Protein AF-A0A915A1E0-F1 (afdb_monomer_lite)

pLDDT: mean 91.95, std 6.71, range [43.47, 98.31]

Structure (mmCIF, N/CA/C/O backbone):
data_AF-A0A915A1E0-F1
#
_entry.id   AF-A0A915A1E0-F1
#
loop_
_atom_site.group_PDB
_atom_site.id
_atom_site.type_symbol
_atom_site.label_atom_id
_atom_site.label_alt_id
_atom_site.label_comp_id
_atom_site.label_asym_id
_atom_site.label_entity_id
_atom_site.label_seq_id
_atom_site.pdbx_PDB_ins_code
_atom_site.Cartn_x
_atom_site.Cartn_y
_atom_site.Cartn_z
_atom_site.occupancy
_atom_site.B_iso_or_equiv
_atom_site.auth_seq_id
_atom_site.auth_comp_id
_atom_site.auth_asym_id
_atom_site.auth_atom_id
_atom_site.pdbx_PDB_model_num
ATOM 1 N N . MET A 1 1 ? 13.829 -7.224 12.156 1.00 84.50 1 MET A N 1
ATOM 2 C CA . MET A 1 1 ? 12.428 -7.637 11.907 1.00 84.50 1 MET A CA 1
ATOM 3 C C . MET A 1 1 ? 11.925 -7.208 10.526 1.00 84.50 1 MET A C 1
ATOM 5 O O . MET A 1 1 ? 11.683 -8.087 9.716 1.00 84.50 1 MET A O 1
ATOM 9 N N . ARG A 1 2 ? 11.831 -5.904 10.204 1.00 88.25 2 ARG A N 1
ATOM 10 C CA . ARG A 1 2 ? 11.313 -5.406 8.902 1.00 88.25 2 ARG A CA 1
ATOM 11 C C . ARG A 1 2 ? 11.946 -6.065 7.667 1.00 88.25 2 ARG A C 1
ATOM 13 O O . ARG A 1 2 ? 11.226 -6.505 6.781 1.00 88.25 2 ARG A O 1
ATOM 20 N N . GLU A 1 3 ? 13.273 -6.183 7.640 1.00 91.94 3 GLU A N 1
ATOM 21 C CA . GLU A 1 3 ? 13.997 -6.811 6.525 1.00 91.94 3 GLU A CA 1
ATOM 22 C C . GLU A 1 3 ? 13.650 -8.296 6.347 1.00 91.94 3 GLU A C 1
ATOM 24 O O . GLU A 1 3 ? 13.516 -8.765 5.225 1.00 91.94 3 GLU A O 1
ATOM 29 N N . ILE A 1 4 ? 13.445 -9.034 7.441 1.00 93.50 4 ILE A N 1
ATOM 30 C CA . ILE A 1 4 ? 13.067 -10.456 7.393 1.00 93.50 4 ILE A CA 1
ATOM 31 C C . ILE A 1 4 ? 11.721 -10.605 6.675 1.00 93.50 4 ILE A C 1
ATOM 33 O O . ILE A 1 4 ? 11.580 -11.448 5.791 1.00 93.50 4 ILE A O 1
ATOM 37 N N . ILE A 1 5 ? 10.758 -9.742 7.018 1.00 92.00 5 ILE A N 1
ATOM 38 C CA . ILE A 1 5 ? 9.430 -9.722 6.396 1.00 92.00 5 ILE A CA 1
ATOM 39 C C . ILE A 1 5 ? 9.544 -9.325 4.919 1.00 92.00 5 ILE A C 1
ATOM 41 O O . ILE A 1 5 ? 8.976 -10.007 4.074 1.00 92.00 5 ILE A O 1
ATOM 45 N N . ALA A 1 6 ? 10.326 -8.290 4.591 1.00 93.38 6 ALA A N 1
ATOM 46 C CA . ALA A 1 6 ? 10.531 -7.860 3.206 1.00 93.38 6 ALA A CA 1
ATOM 47 C C . ALA A 1 6 ? 11.185 -8.954 2.342 1.00 93.38 6 ALA A C 1
ATOM 49 O O . ALA A 1 6 ? 10.720 -9.238 1.241 1.00 93.38 6 ALA A O 1
ATOM 50 N N . ARG A 1 7 ? 12.223 -9.626 2.857 1.00 93.31 7 ARG A N 1
ATOM 51 C CA . ARG A 1 7 ? 12.892 -10.745 2.172 1.00 93.31 7 ARG A CA 1
ATOM 52 C C . ARG A 1 7 ? 11.944 -11.915 1.942 1.00 93.31 7 ARG A C 1
ATOM 54 O O . ARG A 1 7 ? 11.990 -12.521 0.878 1.00 93.31 7 ARG A O 1
ATOM 61 N N . ARG A 1 8 ? 11.069 -12.223 2.906 1.00 94.69 8 ARG A N 1
ATOM 62 C CA . ARG A 1 8 ? 10.037 -13.251 2.727 1.00 94.69 8 ARG A CA 1
ATOM 63 C C . ARG A 1 8 ? 8.990 -12.818 1.704 1.00 94.69 8 ARG A C 1
ATOM 65 O O . ARG A 1 8 ? 8.657 -13.626 0.844 1.00 94.69 8 ARG A O 1
ATOM 72 N N . GLY A 1 9 ? 8.493 -11.585 1.784 1.00 91.81 9 GLY A N 1
ATOM 73 C CA . GLY A 1 9 ? 7.505 -11.040 0.850 1.00 91.81 9 GLY A CA 1
ATOM 74 C C . GLY A 1 9 ? 8.013 -11.016 -0.591 1.00 91.81 9 GLY A C 1
ATOM 75 O O . GLY A 1 9 ? 7.271 -11.348 -1.505 1.00 91.81 9 GLY A O 1
ATOM 76 N N . ALA A 1 10 ? 9.304 -10.744 -0.795 1.00 93.38 10 ALA A N 1
ATOM 77 C CA . ALA A 1 10 ? 9.927 -10.764 -2.117 1.00 93.38 10 ALA A CA 1
ATOM 78 C C . ALA A 1 10 ? 9.880 -12.135 -2.820 1.00 93.38 10 ALA A C 1
ATOM 80 O O . ALA A 1 10 ? 9.973 -12.181 -4.043 1.00 93.38 10 ALA A O 1
ATOM 81 N N . LEU A 1 11 ? 9.717 -13.240 -2.079 1.00 92.06 11 LEU A N 1
ATOM 82 C CA . LEU A 1 11 ? 9.561 -14.581 -2.662 1.00 92.06 11 LEU A CA 1
ATOM 83 C C . LEU A 1 11 ? 8.178 -14.818 -3.287 1.00 92.06 11 LEU A C 1
ATOM 85 O O . LEU A 1 11 ? 8.012 -15.799 -4.005 1.00 92.06 11 LEU A O 1
ATOM 89 N N . GLU A 1 12 ? 7.194 -13.957 -3.016 1.00 94.81 12 GLU A N 1
ATOM 90 C CA . GLU A 1 12 ? 5.866 -14.041 -3.639 1.00 94.81 12 GLU A CA 1
ATOM 91 C C . GLU A 1 12 ? 5.875 -13.520 -5.087 1.00 94.81 12 GLU A C 1
ATOM 93 O O . GLU A 1 12 ? 5.006 -13.866 -5.889 1.00 94.81 12 GLU A O 1
ATOM 98 N N . PHE A 1 13 ? 6.882 -12.722 -5.450 1.00 95.25 13 PHE A N 1
ATOM 99 C CA . PHE A 1 13 ? 7.022 -12.163 -6.787 1.00 95.25 13 PHE A CA 1
ATOM 100 C C . PHE A 1 13 ? 7.447 -13.210 -7.817 1.00 95.25 13 PHE A C 1
ATOM 102 O O . PHE A 1 13 ? 8.388 -13.979 -7.610 1.00 95.25 13 PHE A O 1
ATOM 109 N N . LYS A 1 14 ? 6.781 -13.182 -8.973 1.00 94.88 14 LYS A N 1
ATOM 110 C CA . LYS A 1 14 ? 7.084 -14.015 -10.141 1.00 94.88 14 LYS A CA 1
ATOM 111 C C . LYS A 1 14 ? 7.449 -13.133 -11.328 1.00 94.88 14 LYS A C 1
ATOM 113 O O . LYS A 1 14 ? 7.050 -11.972 -11.395 1.00 94.88 14 LYS A O 1
ATOM 118 N N . ASP A 1 15 ? 8.232 -13.692 -12.244 1.00 97.00 15 ASP A N 1
ATOM 119 C CA . ASP A 1 15 ? 8.671 -12.972 -13.437 1.00 97.00 15 ASP A CA 1
ATOM 120 C C . ASP A 1 15 ? 7.469 -12.525 -14.280 1.00 97.00 15 ASP A C 1
ATOM 122 O O . ASP A 1 15 ? 6.521 -13.286 -14.473 1.00 97.00 15 ASP A O 1
ATOM 126 N N . GLY A 1 16 ? 7.502 -11.272 -14.728 1.00 96.06 16 GLY A N 1
ATOM 127 C CA . GLY A 1 16 ? 6.448 -10.628 -15.508 1.00 96.06 16 GLY A CA 1
ATOM 128 C C . GLY A 1 16 ? 5.283 -10.044 -14.702 1.00 96.06 16 GLY A C 1
ATOM 129 O O . GLY A 1 16 ? 4.423 -9.413 -15.308 1.00 96.06 16 GLY A O 1
ATOM 130 N N . MET A 1 17 ? 5.237 -10.202 -13.372 1.00 97.38 17 MET A N 1
ATOM 131 C CA . MET A 1 17 ? 4.108 -9.701 -12.573 1.00 97.38 17 MET A CA 1
ATOM 132 C C . MET A 1 17 ? 4.008 -8.172 -12.556 1.00 97.38 17 MET A C 1
ATOM 134 O O . MET A 1 17 ? 5.006 -7.476 -12.353 1.00 97.38 17 MET A O 1
ATOM 138 N N . TYR A 1 18 ? 2.782 -7.666 -12.637 1.00 97.94 18 TYR A N 1
ATOM 139 C CA . TYR A 1 18 ? 2.389 -6.302 -12.303 1.00 97.94 18 TYR A CA 1
ATOM 140 C C . TYR A 1 18 ? 1.967 -6.235 -10.839 1.00 97.94 18 TYR A C 1
ATOM 142 O O . TYR A 1 18 ? 1.033 -6.916 -10.418 1.00 97.94 18 TYR A O 1
ATOM 150 N N . VAL A 1 19 ? 2.660 -5.417 -10.049 1.00 97.81 19 VAL A N 1
ATOM 151 C CA . VAL A 1 19 ? 2.480 -5.388 -8.593 1.00 97.81 19 VAL A CA 1
ATOM 152 C C . VAL A 1 19 ? 2.248 -3.973 -8.076 1.00 97.81 19 VAL A C 1
ATOM 154 O O . VAL A 1 19 ? 2.949 -3.042 -8.473 1.00 97.81 19 VAL A O 1
ATOM 157 N N . ASN A 1 20 ? 1.295 -3.817 -7.160 1.00 97.81 20 ASN A N 1
ATOM 158 C CA . ASN A 1 20 ? 1.074 -2.583 -6.404 1.00 97.81 20 ASN A CA 1
ATOM 159 C C . ASN A 1 20 ? 1.568 -2.773 -4.959 1.00 97.81 20 ASN A C 1
ATOM 161 O O . ASN A 1 20 ? 1.283 -3.789 -4.319 1.00 97.81 20 ASN A O 1
ATOM 165 N N . LEU A 1 21 ? 2.353 -1.818 -4.454 1.00 96.31 21 LEU A N 1
ATOM 166 C CA . LEU A 1 21 ? 3.033 -1.927 -3.161 1.00 96.31 21 LEU A CA 1
ATOM 167 C C . LEU A 1 21 ? 2.669 -0.752 -2.256 1.00 96.31 21 LEU A C 1
ATOM 169 O O . LEU A 1 21 ? 2.966 0.398 -2.570 1.00 96.31 21 LEU A O 1
ATOM 173 N N . GLY A 1 22 ? 2.111 -1.057 -1.088 1.00 94.00 22 GLY A N 1
ATOM 174 C CA . GLY A 1 22 ? 1.867 -0.075 -0.040 1.00 94.00 22 GLY A CA 1
ATOM 175 C C . GLY A 1 22 ? 3.162 0.438 0.592 1.00 94.00 22 GLY A C 1
ATOM 176 O O . GLY A 1 22 ? 4.182 -0.251 0.642 1.00 94.00 22 GLY A O 1
ATOM 177 N N . ILE A 1 23 ? 3.112 1.651 1.133 1.00 91.31 23 ILE A N 1
ATOM 178 C CA . ILE A 1 23 ? 4.260 2.295 1.782 1.00 91.31 23 ILE A CA 1
ATOM 179 C C . ILE A 1 23 ? 4.762 1.442 2.964 1.00 91.31 23 ILE A C 1
ATOM 181 O O . ILE A 1 23 ? 3.980 0.857 3.717 1.00 91.31 23 ILE A O 1
ATOM 185 N N . GLY A 1 24 ? 6.083 1.383 3.161 1.00 91.81 24 GLY A N 1
ATOM 186 C CA . GLY A 1 24 ? 6.700 0.790 4.348 1.00 91.81 24 GLY A CA 1
ATOM 187 C C . GLY A 1 24 ? 7.463 -0.496 4.051 1.00 91.81 24 GLY A C 1
ATOM 188 O O . GLY A 1 24 ? 8.499 -0.464 3.402 1.00 91.81 24 GLY A O 1
ATOM 189 N N . ILE A 1 25 ? 7.032 -1.631 4.611 1.00 95.00 25 ILE A N 1
ATOM 190 C CA . ILE A 1 25 ? 7.675 -2.931 4.335 1.00 95.00 25 ILE A CA 1
ATOM 191 C C . ILE A 1 25 ? 7.483 -3.372 2.870 1.00 95.00 25 ILE A C 1
ATOM 193 O O . ILE A 1 25 ? 8.468 -3.837 2.297 1.00 95.00 25 ILE A O 1
ATOM 197 N N . PRO A 1 26 ? 6.303 -3.216 2.230 1.00 95.81 26 PRO A N 1
ATOM 198 C CA . PRO A 1 26 ? 6.118 -3.675 0.853 1.00 95.81 26 PRO A CA 1
ATOM 199 C C . PRO A 1 26 ? 7.053 -2.989 -0.151 1.00 95.81 26 PRO A C 1
ATOM 201 O O . PRO A 1 26 ? 7.638 -3.673 -0.987 1.00 95.81 26 PRO A O 1
ATOM 204 N N . THR A 1 27 ? 7.290 -1.677 -0.028 1.00 92.44 27 THR A N 1
ATOM 205 C CA . THR A 1 27 ? 8.248 -0.949 -0.887 1.00 92.44 27 THR A CA 1
ATOM 206 C C . THR A 1 27 ? 9.712 -1.360 -0.677 1.00 92.44 27 THR A C 1
ATOM 208 O O . THR A 1 27 ? 10.549 -1.065 -1.528 1.00 92.44 27 THR A O 1
ATOM 211 N N . LEU A 1 28 ? 10.038 -2.102 0.391 1.00 92.06 28 LEU A N 1
ATOM 212 C CA . LEU A 1 28 ? 11.353 -2.730 0.580 1.00 92.06 28 LEU A CA 1
ATOM 213 C C . LEU A 1 28 ? 11.472 -4.097 -0.110 1.00 92.06 28 LEU A C 1
ATOM 215 O O . LEU A 1 28 ? 12.580 -4.590 -0.280 1.00 92.06 28 LEU A O 1
ATOM 219 N N . CYS A 1 29 ? 10.379 -4.754 -0.501 1.00 93.56 29 CYS A N 1
ATOM 220 C CA . CYS A 1 29 ? 10.451 -6.078 -1.127 1.00 93.56 29 CYS A CA 1
ATOM 221 C C . CYS A 1 29 ? 11.207 -6.086 -2.479 1.00 93.56 29 CYS A C 1
ATOM 223 O O . CYS A 1 29 ? 11.999 -7.007 -2.692 1.00 93.56 29 CYS A O 1
ATOM 225 N N . PRO A 1 30 ? 11.050 -5.090 -3.383 1.00 91.06 30 PRO A N 1
ATOM 226 C CA . PRO A 1 30 ? 11.690 -5.111 -4.701 1.00 91.06 30 PRO A CA 1
ATOM 227 C C . PRO A 1 30 ? 13.220 -5.220 -4.692 1.00 91.06 30 PRO A C 1
ATOM 229 O O . PRO A 1 30 ? 13.788 -5.775 -5.630 1.00 91.06 30 PRO A O 1
ATOM 232 N N . ILE A 1 31 ? 13.906 -4.734 -3.648 1.00 90.62 31 ILE A N 1
ATOM 233 C CA . ILE A 1 31 ? 15.377 -4.823 -3.558 1.00 90.62 31 ILE A CA 1
ATOM 234 C C . ILE A 1 31 ? 15.884 -6.249 -3.291 1.00 90.62 31 ILE A C 1
ATOM 236 O O . ILE A 1 31 ? 17.068 -6.520 -3.481 1.00 90.62 31 ILE A O 1
ATOM 240 N N . PHE A 1 32 ? 15.004 -7.162 -2.868 1.00 92.94 32 PHE A N 1
ATOM 241 C CA . PHE A 1 32 ? 15.327 -8.562 -2.579 1.00 92.94 32 PHE A CA 1
ATOM 242 C C . PHE A 1 32 ? 14.853 -9.533 -3.668 1.00 92.94 32 PHE A C 1
ATOM 244 O O . PHE A 1 32 ? 15.011 -10.744 -3.508 1.00 92.94 32 PHE A O 1
ATOM 251 N N . VAL A 1 33 ? 14.282 -9.024 -4.765 1.00 88.75 33 VAL A N 1
ATOM 252 C CA . VAL A 1 33 ? 13.848 -9.841 -5.905 1.00 88.75 33 VAL A CA 1
ATOM 253 C C . VAL A 1 33 ? 15.054 -10.604 -6.482 1.00 88.75 33 VAL A C 1
ATOM 255 O O . VAL A 1 33 ? 16.085 -9.983 -6.771 1.00 88.75 33 VAL A O 1
ATOM 258 N N . PRO A 1 34 ? 14.969 -11.938 -6.656 1.00 82.06 34 PRO A N 1
ATOM 259 C CA . PRO A 1 34 ? 16.052 -12.726 -7.234 1.00 82.06 34 PRO A CA 1
ATOM 260 C C . PRO A 1 34 ? 16.437 -12.270 -8.645 1.00 82.06 34 PRO A C 1
ATOM 262 O O . PRO A 1 34 ? 15.616 -11.780 -9.420 1.00 82.06 34 PRO A O 1
ATOM 265 N N . LYS A 1 35 ? 17.702 -12.495 -9.022 1.00 86.06 35 LYS A N 1
ATOM 266 C CA . LYS A 1 35 ? 18.154 -12.258 -10.400 1.00 86.06 35 LYS A CA 1
ATOM 267 C C . LYS A 1 35 ? 17.318 -13.087 -11.380 1.00 86.06 35 LYS A C 1
ATOM 269 O O . LYS A 1 35 ? 17.077 -14.264 -11.133 1.00 86.06 35 LYS A O 1
ATOM 274 N N . GLY A 1 36 ? 16.943 -12.480 -12.504 1.00 87.00 36 GLY A N 1
ATOM 275 C CA . GLY A 1 36 ? 16.130 -13.125 -13.539 1.00 87.00 36 GLY A CA 1
ATOM 276 C C . GLY A 1 36 ? 14.621 -13.021 -13.317 1.00 87.00 36 GLY A C 1
ATOM 277 O O . GLY A 1 36 ? 13.879 -13.463 -14.181 1.00 87.00 36 GLY A O 1
ATOM 278 N N . VAL A 1 37 ? 14.173 -12.415 -12.212 1.00 91.38 37 VAL A N 1
ATOM 279 C CA . VAL A 1 37 ? 12.768 -12.061 -11.990 1.00 91.38 37 VAL A CA 1
ATOM 280 C C . VAL A 1 37 ? 12.599 -10.563 -12.217 1.00 91.38 37 VAL A C 1
ATOM 282 O O . VAL A 1 37 ? 13.236 -9.741 -11.555 1.00 91.38 37 VAL A O 1
ATOM 285 N N . THR A 1 38 ? 11.735 -10.203 -13.157 1.00 91.75 38 THR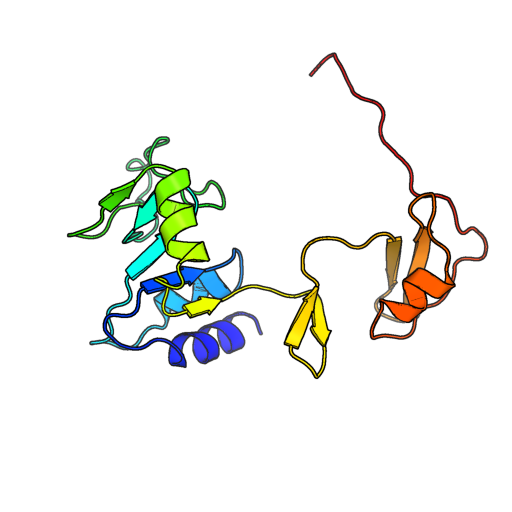 A N 1
ATOM 286 C CA . THR A 1 38 ? 11.337 -8.824 -13.429 1.00 91.75 38 THR A CA 1
ATOM 287 C C . THR A 1 38 ? 9.903 -8.619 -12.974 1.00 91.75 38 THR A C 1
ATOM 289 O O . THR A 1 38 ? 9.012 -9.342 -13.397 1.00 91.75 38 THR A O 1
ATOM 292 N N . VAL A 1 39 ? 9.675 -7.607 -12.139 1.00 94.81 39 VAL A N 1
ATOM 293 C CA . VAL A 1 39 ? 8.330 -7.153 -11.766 1.00 94.81 39 VAL A CA 1
ATOM 294 C C . VAL A 1 39 ? 8.101 -5.723 -12.235 1.00 94.81 39 VAL A C 1
ATOM 296 O O . VAL A 1 39 ? 9.011 -4.886 -12.209 1.00 94.81 39 VAL A O 1
ATOM 299 N N . HIS A 1 40 ? 6.874 -5.445 -12.653 1.00 96.62 40 HIS A N 1
ATOM 300 C CA . HIS A 1 40 ? 6.398 -4.141 -13.083 1.00 96.62 40 HIS A CA 1
ATOM 301 C C . HIS A 1 40 ? 5.660 -3.477 -11.924 1.00 96.62 40 HIS A C 1
ATOM 303 O O . HIS A 1 40 ? 4.546 -3.852 -11.572 1.00 96.62 40 HIS A O 1
ATOM 309 N N . LEU A 1 41 ? 6.299 -2.489 -11.302 1.00 96.94 41 LEU A N 1
ATOM 310 C CA . LEU A 1 41 ? 5.709 -1.765 -10.180 1.00 96.94 41 LEU A CA 1
ATOM 311 C C . LEU A 1 41 ? 4.672 -0.760 -10.692 1.00 96.94 41 LEU A C 1
ATOM 313 O O . LEU A 1 41 ? 5.018 0.118 -11.486 1.00 96.94 41 LEU A O 1
ATOM 317 N N . GLN A 1 42 ? 3.433 -0.878 -10.232 1.00 98.12 42 GLN A N 1
ATOM 318 C CA . GLN A 1 42 ? 2.352 0.066 -10.491 1.00 98.12 42 GLN A CA 1
ATOM 319 C C . GLN A 1 42 ? 2.173 0.996 -9.282 1.00 98.12 42 GLN A C 1
ATOM 321 O O . GLN A 1 42 ? 2.254 0.560 -8.135 1.00 98.12 42 GLN A O 1
ATOM 326 N N . SER A 1 43 ? 1.957 2.283 -9.551 1.00 97.00 43 SER A N 1
ATOM 327 C CA . SER A 1 43 ? 1.657 3.322 -8.563 1.00 97.00 43 SER A CA 1
ATOM 328 C C . SER A 1 43 ? 0.296 3.930 -8.888 1.00 97.00 43 SER A C 1
ATOM 330 O O . SER A 1 43 ? 0.056 4.311 -10.038 1.00 97.00 43 SER A O 1
ATOM 332 N N . GLU A 1 44 ? -0.600 4.042 -7.903 1.00 96.38 44 GLU A N 1
ATOM 333 C CA . GLU A 1 44 ? -2.001 4.434 -8.135 1.00 96.38 44 GLU A CA 1
ATOM 334 C C . GLU A 1 44 ? -2.179 5.845 -8.710 1.00 96.38 44 GLU A C 1
ATOM 336 O O . GLU A 1 44 ? -3.209 6.152 -9.307 1.00 96.38 44 GLU A O 1
ATOM 341 N N . ASN A 1 45 ? -1.163 6.701 -8.588 1.00 95.31 45 ASN A N 1
ATOM 342 C CA . ASN A 1 45 ? -1.147 8.031 -9.189 1.00 95.31 45 ASN A CA 1
ATOM 343 C C . ASN A 1 45 ? -0.826 8.032 -10.695 1.00 95.31 45 ASN A C 1
ATOM 345 O O . ASN A 1 45 ? -0.693 9.112 -11.262 1.00 95.31 45 ASN A O 1
ATOM 349 N N . GLY A 1 46 ? -0.726 6.864 -11.339 1.00 96.81 46 GLY A N 1
ATOM 350 C CA . GLY A 1 46 ? -0.704 6.757 -12.801 1.00 96.81 46 GLY A CA 1
ATOM 351 C C . GLY A 1 46 ? 0.601 6.274 -13.418 1.00 96.81 46 GLY A C 1
ATOM 352 O O . GLY A 1 46 ? 0.785 6.438 -14.618 1.00 96.81 46 GLY A O 1
ATOM 353 N N . VAL A 1 47 ? 1.512 5.673 -12.649 1.00 97.75 47 VAL A N 1
ATOM 354 C CA . VAL A 1 47 ? 2.788 5.168 -13.187 1.00 97.75 47 VAL A CA 1
ATOM 355 C C . VAL A 1 47 ? 2.787 3.645 -13.228 1.00 97.75 47 VAL A C 1
ATOM 357 O O . VAL A 1 47 ? 2.554 2.994 -12.213 1.00 97.75 47 VAL A O 1
ATOM 360 N N . ILE A 1 48 ? 3.110 3.070 -14.385 1.00 97.50 48 ILE A N 1
ATOM 361 C CA . ILE A 1 48 ? 3.322 1.630 -14.574 1.00 97.50 48 ILE A CA 1
ATOM 362 C C . ILE A 1 48 ? 4.786 1.426 -14.955 1.00 97.50 48 ILE A C 1
ATOM 364 O O . ILE A 1 48 ? 5.244 1.951 -15.965 1.00 97.50 48 ILE A O 1
ATOM 368 N N . GLY A 1 49 ? 5.530 0.661 -14.160 1.00 96.50 49 GLY A N 1
ATOM 369 C CA . GLY A 1 49 ? 6.974 0.488 -14.327 1.00 96.50 49 GLY A CA 1
ATOM 370 C C . GLY A 1 49 ? 7.803 1.492 -13.523 1.00 96.50 49 GLY A C 1
ATOM 371 O O . GLY A 1 49 ? 8.768 2.054 -14.049 1.00 96.50 49 GLY A O 1
ATOM 372 N N . VAL A 1 50 ? 7.455 1.698 -12.248 1.00 96.19 50 VAL A N 1
ATOM 373 C CA . VAL A 1 50 ? 8.244 2.527 -11.319 1.00 96.19 50 VAL A CA 1
ATOM 374 C C . VAL A 1 50 ? 9.688 2.007 -11.222 1.00 96.19 50 VAL A C 1
ATOM 376 O O . VAL A 1 50 ? 9.949 0.809 -11.056 1.00 96.19 50 VAL A O 1
ATOM 379 N N . GLY A 1 51 ? 10.641 2.922 -11.380 1.00 93.50 51 GLY A N 1
ATOM 380 C CA . GLY A 1 51 ? 12.077 2.696 -11.245 1.00 93.50 51 GLY A CA 1
ATOM 381 C C . GLY A 1 51 ? 12.592 2.912 -9.818 1.00 93.50 51 GLY A C 1
ATOM 382 O O . GLY A 1 51 ? 11.810 3.122 -8.894 1.00 93.50 51 GLY A O 1
ATOM 383 N N . PRO A 1 52 ? 13.917 2.829 -9.605 1.00 92.00 52 PRO A N 1
ATOM 384 C CA . PRO A 1 52 ? 14.520 3.197 -8.327 1.00 92.00 52 PRO A CA 1
ATOM 385 C C . PRO A 1 52 ? 14.347 4.693 -8.026 1.00 92.00 52 PRO A C 1
ATOM 387 O O . PRO A 1 52 ? 14.010 5.491 -8.906 1.00 92.00 52 PRO A O 1
ATOM 390 N N . TYR A 1 53 ? 14.647 5.078 -6.786 1.00 93.56 53 TYR A N 1
ATOM 391 C CA . TYR A 1 53 ? 14.789 6.483 -6.417 1.00 93.56 53 TYR A CA 1
ATOM 392 C C . TYR A 1 53 ? 15.853 7.180 -7.292 1.00 93.56 53 TYR A C 1
ATOM 394 O O . TYR A 1 53 ? 16.866 6.551 -7.631 1.00 93.56 53 TYR A O 1
ATOM 402 N N . PRO A 1 54 ? 15.633 8.452 -7.676 1.00 96.00 54 PRO A N 1
ATOM 403 C CA . PRO A 1 54 ? 16.601 9.222 -8.447 1.00 96.00 54 PRO A CA 1
ATOM 404 C C . PRO A 1 54 ? 17.870 9.473 -7.630 1.00 96.00 54 PRO A C 1
ATOM 406 O O . PRO A 1 54 ? 17.872 9.429 -6.396 1.00 96.00 54 PRO A O 1
ATOM 409 N N . ARG A 1 55 ? 18.980 9.745 -8.320 1.00 95.94 55 ARG A N 1
ATOM 410 C CA . ARG A 1 55 ? 20.186 10.234 -7.647 1.00 95.94 55 ARG A CA 1
ATOM 411 C C . ARG A 1 55 ? 19.968 11.677 -7.209 1.00 95.94 55 ARG A C 1
ATOM 413 O O . ARG A 1 55 ? 19.151 12.395 -7.776 1.00 95.94 55 ARG A O 1
ATOM 420 N N . LYS A 1 56 ? 20.763 12.113 -6.233 1.00 95.88 56 LYS A N 1
ATOM 421 C CA . LYS A 1 56 ? 20.750 13.502 -5.777 1.00 95.88 56 LYS A CA 1
ATOM 422 C C . LYS A 1 56 ? 21.031 14.454 -6.946 1.00 95.88 56 LYS A C 1
ATOM 424 O O . LYS A 1 56 ? 22.086 14.345 -7.568 1.00 95.88 56 LYS A O 1
ATOM 429 N N . GLY A 1 57 ? 20.124 15.394 -7.192 1.00 97.06 57 GLY A N 1
ATOM 430 C CA . GLY A 1 57 ? 20.162 16.349 -8.303 1.00 97.06 57 GLY A CA 1
ATOM 431 C C . GLY A 1 57 ? 19.443 15.889 -9.579 1.00 97.06 57 GLY A C 1
ATOM 432 O O . GLY A 1 57 ? 19.346 16.672 -10.519 1.00 97.06 57 GLY A O 1
ATOM 433 N N . GLU A 1 58 ? 18.952 14.648 -9.630 1.00 96.69 58 GLU A N 1
ATOM 434 C CA . GLU A 1 58 ? 18.160 14.094 -10.741 1.00 96.69 58 GLU A CA 1
ATOM 435 C C . GLU A 1 58 ? 16.663 13.992 -10.383 1.00 96.69 58 GLU A C 1
ATOM 437 O O . GLU A 1 58 ? 15.890 13.346 -11.092 1.00 96.69 58 GLU A O 1
ATOM 442 N N . GLU A 1 59 ? 16.240 14.585 -9.263 1.00 97.94 59 GLU A N 1
ATOM 443 C CA . GLU A 1 59 ? 14.848 14.582 -8.831 1.00 97.94 59 GLU A CA 1
ATOM 444 C C . GLU A 1 59 ? 13.953 15.360 -9.807 1.00 97.94 59 GLU A C 1
ATOM 446 O O . GLU A 1 59 ? 14.284 16.459 -10.250 1.00 97.94 59 GLU A O 1
ATOM 451 N N . ASN A 1 60 ? 12.769 14.814 -10.091 1.00 97.19 60 ASN A N 1
ATOM 452 C CA . ASN A 1 60 ? 11.738 15.482 -10.875 1.00 97.19 60 ASN A CA 1
ATOM 453 C C . ASN A 1 60 ? 10.431 15.511 -10.070 1.00 97.19 60 ASN A C 1
ATOM 455 O O . ASN A 1 60 ? 9.911 14.458 -9.704 1.00 97.19 60 ASN A O 1
ATOM 459 N N . ALA A 1 61 ? 9.909 16.711 -9.801 1.00 97.00 61 ALA A N 1
ATOM 460 C CA . ALA A 1 61 ? 8.680 16.907 -9.031 1.00 97.00 61 ALA A CA 1
ATOM 461 C C . ALA A 1 61 ? 7.430 16.327 -9.721 1.00 97.00 61 ALA A C 1
ATOM 463 O O . ALA A 1 61 ? 6.471 15.975 -9.038 1.00 97.00 61 ALA A O 1
ATOM 464 N N . ASP A 1 62 ? 7.465 16.161 -11.046 1.00 97.38 62 ASP A N 1
ATOM 465 C CA . ASP A 1 62 ? 6.376 15.550 -11.815 1.00 97.38 62 ASP A CA 1
ATOM 466 C C . ASP A 1 62 ? 6.394 14.011 -11.739 1.00 97.38 62 ASP A C 1
ATOM 468 O O . ASP A 1 62 ? 5.421 13.353 -12.109 1.00 97.38 62 ASP A O 1
ATOM 472 N N . LEU A 1 63 ? 7.493 13.413 -11.261 1.00 97.00 63 LEU A N 1
ATOM 473 C CA . LEU A 1 63 ? 7.670 11.964 -11.158 1.00 97.00 63 LEU A CA 1
ATOM 474 C C . LEU A 1 63 ? 7.739 11.542 -9.696 1.00 97.00 63 LEU A C 1
ATOM 476 O O . LEU A 1 63 ? 8.815 11.404 -9.113 1.00 97.00 63 LEU A O 1
ATOM 480 N N . ILE A 1 64 ? 6.567 11.294 -9.118 1.00 96.44 64 ILE A N 1
ATOM 481 C CA . ILE A 1 64 ? 6.421 10.838 -7.735 1.00 96.44 64 ILE A CA 1
ATOM 482 C C . ILE A 1 64 ? 5.667 9.511 -7.652 1.00 96.44 64 ILE A C 1
ATOM 484 O O . ILE A 1 64 ? 4.859 9.188 -8.525 1.00 96.44 64 ILE A O 1
ATOM 488 N N . ASN A 1 65 ? 5.910 8.745 -6.592 1.00 93.06 65 ASN A N 1
ATOM 489 C CA . ASN A 1 65 ? 5.085 7.592 -6.235 1.00 93.06 65 ASN A CA 1
ATOM 490 C C . ASN A 1 65 ? 3.850 8.012 -5.411 1.00 93.06 65 ASN A C 1
ATOM 492 O O . ASN A 1 65 ? 3.657 9.184 -5.069 1.00 93.06 65 ASN A O 1
ATOM 496 N N . ALA A 1 66 ? 3.015 7.037 -5.052 1.00 91.44 66 ALA A N 1
ATOM 497 C CA . ALA A 1 66 ? 1.855 7.241 -4.185 1.00 91.44 66 ALA A CA 1
ATOM 498 C C . ALA A 1 66 ? 2.198 7.861 -2.816 1.00 91.44 66 ALA A C 1
ATOM 500 O O . ALA A 1 66 ? 1.441 8.685 -2.303 1.00 91.44 66 ALA A O 1
ATOM 501 N N . GLY A 1 67 ? 3.374 7.533 -2.270 1.00 90.62 67 GLY A N 1
ATOM 502 C CA . GLY A 1 67 ? 3.918 8.091 -1.029 1.00 90.62 67 GLY A CA 1
ATOM 503 C C . GLY A 1 67 ? 4.533 9.487 -1.154 1.00 90.62 67 GLY A C 1
ATOM 504 O O . GLY A 1 67 ? 5.098 9.973 -0.180 1.00 90.62 67 GLY A O 1
ATOM 505 N N . LYS A 1 68 ? 4.407 10.139 -2.319 1.00 94.00 68 LYS A N 1
ATOM 506 C CA . LYS A 1 68 ? 4.947 11.480 -2.618 1.00 94.00 68 LYS A CA 1
ATOM 507 C C . LYS A 1 68 ? 6.474 11.568 -2.602 1.00 94.00 68 LYS A C 1
ATOM 509 O O . LYS A 1 68 ? 7.032 12.654 -2.486 1.00 94.00 68 LYS A O 1
ATOM 514 N N . GLU A 1 69 ? 7.152 10.441 -2.775 1.00 93.75 69 GLU A N 1
ATOM 515 C CA . GLU A 1 69 ? 8.601 10.390 -2.958 1.00 93.75 69 GLU A CA 1
ATOM 516 C C . GLU A 1 69 ? 8.935 10.466 -4.451 1.00 93.75 69 GLU A C 1
ATOM 518 O O . GLU A 1 69 ? 8.224 9.885 -5.275 1.00 93.75 69 GLU A O 1
ATOM 523 N N . THR A 1 70 ? 10.023 11.150 -4.811 1.00 96.88 70 THR A N 1
ATOM 524 C CA . THR A 1 70 ? 10.474 11.248 -6.205 1.00 96.88 70 THR A CA 1
ATOM 525 C C . THR A 1 70 ? 10.985 9.903 -6.711 1.00 96.88 70 THR A C 1
ATOM 527 O O . THR A 1 70 ? 11.673 9.173 -6.002 1.00 96.88 70 THR A O 1
ATOM 530 N N . ILE A 1 71 ? 10.656 9.558 -7.952 1.00 96.06 71 ILE A N 1
ATOM 531 C CA . ILE A 1 71 ? 11.000 8.274 -8.572 1.00 96.06 71 ILE A CA 1
ATOM 532 C C . ILE A 1 71 ? 11.591 8.462 -9.967 1.00 96.06 71 ILE A C 1
ATOM 534 O O . ILE A 1 71 ? 11.486 9.519 -10.583 1.00 96.06 71 ILE A O 1
ATOM 538 N N . THR A 1 72 ? 12.180 7.392 -10.490 1.00 97.12 72 THR A N 1
ATOM 539 C CA . THR A 1 72 ? 12.516 7.269 -11.912 1.00 97.12 72 THR A CA 1
ATOM 540 C C . THR A 1 72 ? 11.550 6.315 -12.616 1.00 97.12 72 THR A C 1
ATOM 542 O O . THR A 1 72 ? 10.745 5.635 -11.978 1.00 97.12 72 THR A O 1
ATOM 545 N N . LEU A 1 73 ? 11.633 6.239 -13.944 1.00 97.06 73 LEU A N 1
ATOM 546 C CA . LEU A 1 73 ? 10.859 5.304 -14.759 1.00 97.06 73 LEU A CA 1
ATOM 547 C C . LEU A 1 73 ? 11.766 4.205 -15.313 1.00 97.06 73 LEU A C 1
ATOM 549 O O . LEU A 1 73 ? 12.873 4.480 -15.782 1.00 97.06 73 LEU A O 1
ATOM 553 N N . ARG A 1 74 ? 11.303 2.952 -15.299 1.00 94.94 74 ARG A N 1
ATOM 554 C CA . ARG A 1 74 ? 12.001 1.872 -16.010 1.00 94.94 74 ARG A CA 1
ATOM 555 C C . ARG A 1 74 ? 11.783 1.987 -17.518 1.00 94.94 74 ARG A C 1
ATOM 557 O O . ARG A 1 74 ? 10.809 2.563 -17.994 1.00 94.94 74 ARG A O 1
ATOM 564 N N . LYS A 1 75 ? 12.676 1.375 -18.300 1.00 94.81 75 LYS A N 1
ATOM 565 C CA . LYS A 1 75 ? 12.461 1.212 -19.743 1.00 94.81 75 LYS A CA 1
ATOM 566 C C . LYS A 1 75 ? 11.149 0.454 -19.982 1.00 94.81 75 LYS A C 1
ATOM 568 O O . LYS A 1 75 ? 10.952 -0.610 -19.404 1.00 94.81 75 LYS A O 1
ATOM 573 N N . GLY A 1 76 ? 10.296 0.993 -20.852 1.00 94.94 76 GLY A N 1
ATOM 574 C CA . GLY A 1 76 ? 8.966 0.436 -21.122 1.00 94.94 76 GLY A CA 1
ATOM 575 C C . GLY A 1 76 ? 7.891 0.856 -20.116 1.00 94.94 76 GLY A C 1
ATOM 576 O O . GLY A 1 76 ? 6.798 0.303 -20.158 1.00 94.94 76 GLY A O 1
ATOM 577 N N . ALA A 1 77 ? 8.186 1.804 -19.219 1.00 97.38 77 ALA A N 1
ATOM 578 C CA . ALA A 1 77 ? 7.178 2.395 -18.351 1.00 97.38 77 ALA A CA 1
ATOM 579 C C . ALA A 1 77 ? 6.120 3.173 -19.146 1.00 97.38 77 ALA A C 1
ATOM 581 O O . ALA A 1 77 ? 6.395 3.702 -20.225 1.00 97.38 77 ALA A O 1
ATOM 582 N N . ALA A 1 78 ? 4.930 3.279 -18.563 1.00 97.81 78 ALA A N 1
ATOM 583 C CA . ALA A 1 78 ? 3.819 4.064 -19.078 1.00 97.81 78 ALA A CA 1
ATOM 584 C C . ALA A 1 78 ? 3.281 4.999 -17.990 1.00 97.81 78 ALA A C 1
ATOM 586 O O . ALA A 1 78 ? 3.286 4.655 -16.805 1.00 97.81 78 ALA A O 1
ATOM 587 N N . ILE A 1 79 ? 2.814 6.174 -18.413 1.00 98.00 79 ILE A N 1
ATOM 588 C CA . ILE A 1 79 ? 2.096 7.130 -17.570 1.00 98.00 79 ILE A CA 1
ATOM 589 C C . ILE A 1 79 ? 0.660 7.192 -18.078 1.00 98.00 79 ILE A C 1
ATOM 591 O O . ILE A 1 79 ? 0.432 7.363 -19.276 1.00 98.00 79 ILE A O 1
ATOM 595 N N . VAL A 1 80 ? -0.290 7.040 -17.167 1.00 97.88 80 VAL A N 1
ATOM 596 C CA . VAL A 1 80 ? -1.728 7.033 -17.435 1.00 97.88 80 VAL A CA 1
ATOM 597 C C . VAL A 1 80 ? -2.441 7.980 -16.476 1.00 97.88 80 VAL A C 1
ATOM 599 O O . VAL A 1 80 ? -1.890 8.384 -15.452 1.00 97.88 80 VAL A O 1
ATOM 602 N N . SER A 1 81 ? -3.674 8.351 -16.803 1.00 98.25 81 SER A N 1
ATOM 603 C CA . SER A 1 81 ? -4.516 9.136 -15.907 1.00 98.25 81 SER A CA 1
ATOM 604 C C . SER A 1 81 ? -4.960 8.309 -14.693 1.00 98.25 81 SER A C 1
ATOM 606 O O . SER A 1 81 ? -4.912 7.076 -14.697 1.00 98.25 81 SER A O 1
ATOM 608 N N . SER A 1 82 ? -5.386 8.977 -13.619 1.00 97.56 82 SER A N 1
ATOM 609 C CA . SER A 1 82 ? -5.798 8.284 -12.392 1.00 97.56 82 SER A CA 1
ATOM 610 C C . SER A 1 82 ? -7.020 7.387 -12.605 1.00 97.56 82 SER A C 1
ATOM 612 O O . SER A 1 82 ? -7.091 6.310 -12.023 1.00 97.56 82 SER A O 1
ATOM 614 N N . ASP A 1 83 ? -7.971 7.784 -13.449 1.00 98.12 83 ASP A N 1
ATOM 615 C CA . ASP A 1 83 ? -9.130 6.961 -13.802 1.00 98.12 83 ASP A CA 1
ATOM 616 C C . ASP A 1 83 ? -8.716 5.640 -14.462 1.00 98.12 83 ASP A C 1
ATOM 618 O O . ASP A 1 83 ? -9.218 4.593 -14.051 1.00 98.12 83 ASP A O 1
ATOM 622 N N . GLU A 1 84 ? -7.735 5.666 -15.368 1.00 98.25 84 GLU A N 1
ATOM 623 C CA . GLU A 1 84 ? -7.185 4.467 -16.007 1.00 98.25 84 GLU A CA 1
ATOM 624 C C . GLU A 1 84 ? -6.354 3.626 -15.025 1.00 98.25 84 GLU A C 1
ATOM 626 O O . GLU A 1 84 ? -6.490 2.404 -14.963 1.00 98.25 84 GLU A O 1
ATOM 631 N N . ALA A 1 85 ? -5.544 4.268 -14.177 1.00 97.62 85 ALA A N 1
ATOM 632 C CA . ALA A 1 85 ? -4.785 3.580 -13.131 1.00 97.62 85 ALA A CA 1
ATOM 633 C C . ALA A 1 85 ? -5.710 2.812 -12.175 1.00 97.62 85 ALA A C 1
ATOM 635 O O . ALA A 1 85 ? -5.455 1.656 -11.831 1.00 97.62 85 ALA A O 1
ATOM 636 N N . PHE A 1 86 ? -6.819 3.430 -11.771 1.00 97.94 86 PHE A N 1
ATOM 637 C CA . PHE A 1 86 ? -7.817 2.773 -10.941 1.00 97.94 86 PHE A CA 1
ATOM 638 C C . PHE A 1 86 ? -8.703 1.794 -11.721 1.00 97.94 86 PHE A C 1
ATOM 640 O O . PHE A 1 86 ? -9.194 0.840 -11.116 1.00 97.94 86 PHE A O 1
ATOM 647 N N . ALA A 1 87 ? -8.916 1.981 -13.027 1.00 98.31 87 ALA A N 1
ATOM 648 C CA . ALA A 1 87 ? -9.558 0.978 -13.877 1.00 98.31 87 ALA A CA 1
ATOM 649 C C . ALA A 1 87 ? -8.715 -0.303 -13.928 1.00 98.31 87 ALA A C 1
ATOM 651 O O . ALA A 1 87 ? -9.254 -1.389 -13.731 1.00 98.31 87 ALA A O 1
ATOM 652 N N . MET A 1 88 ? -7.391 -0.175 -14.053 1.00 97.94 88 MET A N 1
ATOM 653 C CA . MET A 1 88 ? -6.446 -1.289 -13.972 1.00 97.94 88 MET A CA 1
ATOM 654 C C . MET A 1 88 ? -6.540 -2.028 -12.627 1.00 97.94 88 MET A C 1
ATOM 656 O O . MET A 1 88 ? -6.683 -3.251 -12.600 1.00 97.94 88 MET A O 1
ATOM 660 N N . ILE A 1 89 ? -6.524 -1.288 -11.510 1.00 97.88 89 ILE A N 1
ATOM 661 C CA . ILE A 1 89 ? -6.631 -1.862 -10.158 1.00 97.88 89 ILE A CA 1
ATOM 662 C C . ILE A 1 89 ? -7.979 -2.572 -9.965 1.00 97.88 89 ILE A C 1
ATOM 664 O O . ILE A 1 89 ? -8.015 -3.746 -9.602 1.00 97.88 89 ILE A O 1
ATOM 668 N N . ARG A 1 90 ? -9.099 -1.883 -10.215 1.00 98.00 90 ARG A N 1
ATOM 669 C CA . ARG A 1 90 ? -10.448 -2.434 -9.986 1.00 98.00 90 ARG A CA 1
ATOM 670 C C . ARG A 1 90 ? -10.817 -3.540 -10.969 1.00 98.00 90 ARG A C 1
ATOM 672 O O . ARG A 1 90 ? -11.602 -4.412 -10.618 1.00 98.00 90 ARG A O 1
ATOM 679 N N . GLY A 1 91 ? -10.269 -3.496 -12.181 1.00 98.19 91 GLY A N 1
ATOM 680 C CA . GLY A 1 91 ? -10.467 -4.508 -13.216 1.00 98.19 91 GLY A CA 1
ATOM 681 C C . GLY A 1 91 ? -9.695 -5.805 -12.972 1.00 98.19 91 GLY A C 1
ATOM 682 O O . GLY A 1 91 ? -9.860 -6.749 -13.736 1.00 98.19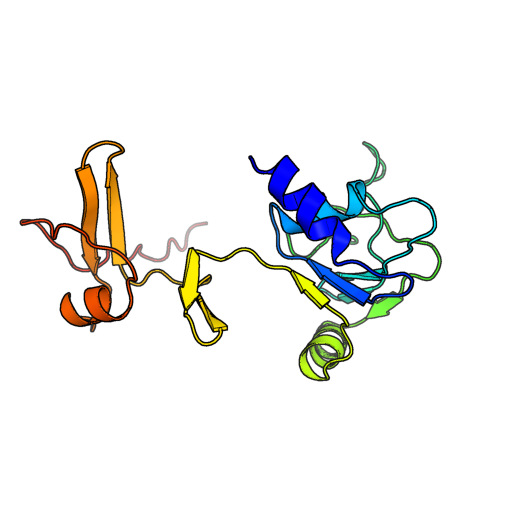 91 GLY A O 1
ATOM 683 N N . GLY A 1 92 ? -8.866 -5.876 -11.922 1.00 97.06 92 GLY A N 1
ATOM 684 C CA . GLY A 1 92 ? -8.081 -7.073 -11.616 1.00 97.06 92 GLY A CA 1
ATOM 685 C C . GLY A 1 92 ? -6.910 -7.293 -12.576 1.00 97.06 92 GLY A C 1
ATOM 686 O O . GLY A 1 92 ? -6.492 -8.427 -12.777 1.00 97.06 92 GLY A O 1
ATOM 687 N N . HIS A 1 93 ? -6.379 -6.222 -13.174 1.00 98.06 93 HIS A N 1
ATOM 688 C CA . HIS A 1 93 ? -5.216 -6.276 -14.069 1.00 98.06 93 HIS A CA 1
ATOM 689 C C . HIS A 1 93 ? -3.871 -6.198 -13.322 1.00 98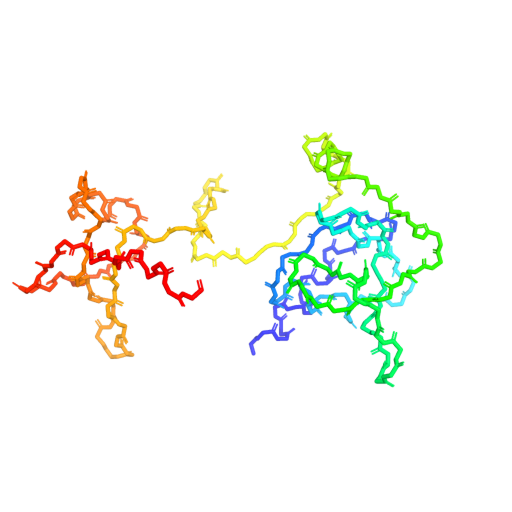.06 93 HIS A C 1
ATOM 691 O O . HIS A 1 93 ? -2.816 -6.207 -13.951 1.00 98.06 93 HIS A O 1
ATOM 697 N N . ILE A 1 94 ? -3.905 -6.088 -11.991 1.00 97.94 94 ILE A N 1
ATOM 698 C CA . ILE A 1 94 ? -2.733 -6.153 -11.114 1.00 97.94 94 ILE A CA 1
ATOM 699 C C . ILE A 1 94 ? -2.632 -7.579 -10.576 1.00 97.94 94 ILE A C 1
ATOM 701 O O . ILE A 1 94 ? -3.556 -8.053 -9.918 1.00 97.94 94 ILE A O 1
ATOM 705 N N . ASP A 1 95 ? -1.509 -8.251 -10.828 1.00 98.19 95 ASP A N 1
ATOM 706 C CA . ASP A 1 95 ? -1.301 -9.643 -10.415 1.00 98.19 95 ASP A CA 1
ATOM 707 C C . ASP A 1 95 ? -1.211 -9.790 -8.891 1.00 98.19 95 ASP A C 1
ATOM 709 O O . ASP A 1 95 ? -1.590 -10.821 -8.332 1.00 98.19 95 ASP A O 1
ATOM 713 N N . MET A 1 96 ? -0.675 -8.774 -8.207 1.00 96.94 96 MET A N 1
ATOM 714 C CA . MET A 1 96 ? -0.490 -8.800 -6.758 1.00 96.94 96 MET A CA 1
ATOM 715 C C . MET A 1 96 ? -0.504 -7.408 -6.131 1.00 96.94 96 MET A C 1
ATOM 717 O O . MET A 1 96 ? 0.168 -6.488 -6.595 1.00 96.94 96 MET A O 1
ATOM 721 N N . THR A 1 97 ? -1.178 -7.302 -4.989 1.00 97.19 97 THR A N 1
ATOM 722 C CA . THR A 1 97 ? -1.140 -6.121 -4.124 1.00 97.19 97 THR A CA 1
ATOM 723 C C . THR A 1 97 ? -0.582 -6.512 -2.761 1.00 97.19 97 THR A C 1
ATOM 725 O O . THR A 1 97 ? -1.075 -7.450 -2.135 1.00 97.19 97 THR A O 1
ATOM 728 N N . LEU A 1 98 ? 0.444 -5.800 -2.291 1.00 95.81 98 LEU A N 1
ATOM 729 C CA . LEU A 1 98 ? 1.069 -6.044 -0.989 1.00 95.81 98 LEU A CA 1
ATOM 730 C C . LEU A 1 98 ? 0.962 -4.794 -0.112 1.00 95.81 98 LEU A C 1
ATOM 732 O O . LEU A 1 98 ? 1.522 -3.752 -0.442 1.00 95.81 98 LEU A O 1
ATOM 736 N N . LEU A 1 99 ? 0.269 -4.902 1.023 1.00 96.19 99 LEU A N 1
ATOM 737 C CA . LEU A 1 99 ? -0.052 -3.776 1.908 1.00 96.19 99 LEU A CA 1
ATOM 738 C C . LEU A 1 99 ? 0.306 -4.089 3.363 1.00 96.19 99 LEU A C 1
ATOM 740 O O . LEU A 1 99 ? 0.386 -5.248 3.769 1.00 96.19 99 LEU A O 1
ATOM 744 N N . GLY A 1 100 ? 0.500 -3.035 4.156 1.00 93.06 100 GLY A N 1
ATOM 745 C CA . GLY A 1 100 ? 0.515 -3.136 5.614 1.00 93.06 100 GLY A CA 1
ATOM 746 C C . GLY A 1 100 ? -0.901 -3.254 6.187 1.00 93.06 100 GLY A C 1
ATOM 747 O O . GLY A 1 100 ? -1.867 -2.779 5.587 1.00 93.06 100 GLY A O 1
ATOM 748 N N . ALA A 1 101 ? -1.004 -3.864 7.367 1.00 91.81 101 ALA A N 1
ATOM 749 C CA . ALA A 1 101 ? -2.249 -4.057 8.099 1.00 91.81 101 ALA A CA 1
ATOM 750 C C . ALA A 1 101 ? -2.045 -3.754 9.585 1.00 91.81 101 ALA A C 1
ATOM 752 O O . ALA A 1 101 ? -0.978 -4.052 10.125 1.00 91.81 101 ALA A O 1
ATOM 753 N N . PHE A 1 102 ? -3.076 -3.236 10.254 1.00 87.56 102 PHE A N 1
ATOM 754 C CA . PHE A 1 102 ? -3.134 -3.268 11.715 1.00 87.56 102 PHE A CA 1
ATOM 755 C C . PHE A 1 102 ? -3.655 -4.621 12.195 1.00 87.56 102 PHE A C 1
ATOM 757 O O . PHE A 1 102 ? -3.087 -5.214 13.110 1.00 87.56 102 PHE A O 1
ATOM 764 N N . GLN A 1 103 ? -4.717 -5.119 11.559 1.00 83.38 103 GLN A N 1
ATOM 765 C CA . GLN A 1 103 ? -5.341 -6.402 11.874 1.00 83.38 103 GLN A CA 1
ATOM 766 C C . GLN A 1 103 ? -5.819 -7.091 10.592 1.00 83.38 103 GLN A C 1
ATOM 768 O O . GLN A 1 103 ? -6.157 -6.434 9.604 1.00 83.38 103 GLN A O 1
ATOM 773 N N . VAL A 1 104 ? -5.843 -8.423 10.632 1.00 84.88 104 VAL A N 1
ATOM 774 C CA . VAL A 1 104 ? -6.386 -9.288 9.578 1.00 84.88 104 VAL A CA 1
ATOM 775 C C . VAL A 1 104 ? -7.277 -10.335 10.242 1.00 84.88 104 VAL A C 1
ATOM 777 O O . VAL A 1 104 ? -6.853 -10.970 11.210 1.00 84.88 104 VAL A O 1
ATOM 780 N N . SER A 1 105 ? -8.511 -10.496 9.760 1.00 84.50 105 SER A N 1
ATOM 781 C CA . SER A 1 105 ? -9.444 -11.501 10.287 1.00 84.50 105 SER A CA 1
ATOM 782 C C . SER A 1 105 ? -9.126 -12.900 9.746 1.00 84.50 105 SER A C 1
ATOM 784 O O . SER A 1 105 ? -8.459 -13.056 8.723 1.00 84.50 1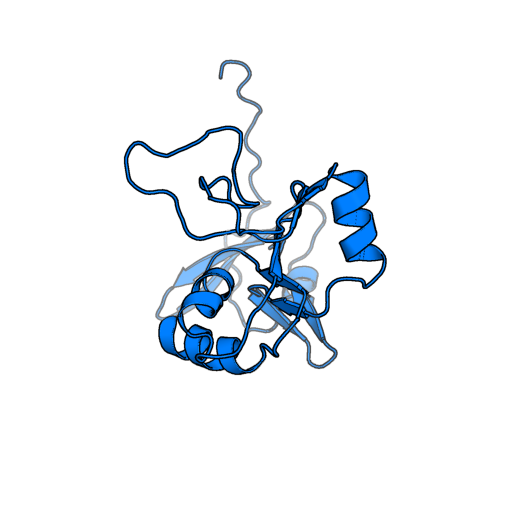05 SER A O 1
ATOM 786 N N . GLN A 1 106 ? -9.656 -13.943 10.393 1.00 84.62 106 GLN A N 1
ATOM 787 C CA . GLN A 1 106 ? -9.508 -15.329 9.919 1.00 84.62 106 GLN A CA 1
ATOM 788 C C . GLN A 1 106 ? -10.129 -15.582 8.531 1.00 84.62 106 GLN A C 1
ATOM 790 O O . GLN A 1 106 ? -9.780 -16.562 7.879 1.00 84.62 106 GLN A O 1
ATOM 795 N N . TYR A 1 107 ? -11.046 -14.714 8.089 1.00 88.25 107 TYR A N 1
ATOM 796 C CA . TYR A 1 107 ? -11.730 -14.811 6.798 1.00 88.25 107 TYR A CA 1
ATOM 797 C C . TYR A 1 107 ? -11.146 -13.865 5.740 1.00 88.25 107 TYR A C 1
ATOM 799 O O . TYR A 1 107 ? -11.622 -13.857 4.608 1.00 88.25 107 TYR A O 1
ATOM 807 N N . GLY A 1 108 ? -10.098 -13.105 6.081 1.00 85.44 108 GLY A N 1
ATOM 808 C CA . GLY A 1 108 ? -9.402 -12.221 5.147 1.00 85.44 108 GLY A CA 1
ATOM 809 C C . GLY A 1 108 ? -9.866 -10.764 5.155 1.00 85.44 108 GLY A C 1
ATOM 810 O O . GLY A 1 108 ? -9.459 -10.010 4.274 1.00 85.44 108 GLY A O 1
ATOM 811 N N . ASP A 1 109 ? -10.663 -10.336 6.139 1.00 86.50 109 ASP A N 1
ATOM 812 C CA . ASP A 1 109 ? -10.978 -8.912 6.301 1.00 86.50 109 ASP A CA 1
ATOM 813 C C . ASP A 1 109 ? -9.721 -8.150 6.731 1.00 86.50 109 ASP A C 1
ATOM 815 O O . ASP A 1 109 ? -8.974 -8.604 7.605 1.00 86.50 109 ASP A O 1
ATOM 819 N N . LEU A 1 110 ? -9.498 -6.981 6.133 1.00 86.94 110 LEU A N 1
ATOM 820 C CA . LEU A 1 110 ? -8.312 -6.156 6.347 1.00 86.94 110 LEU A CA 1
ATOM 821 C C . LEU A 1 110 ? -8.686 -4.844 7.043 1.00 86.94 110 LEU A C 1
ATOM 823 O O . LEU A 1 110 ? -9.496 -4.076 6.529 1.00 86.94 110 LEU A O 1
ATOM 827 N N . ALA A 1 111 ? -8.035 -4.548 8.169 1.00 87.69 111 ALA A N 1
ATOM 828 C CA . ALA A 1 111 ? -8.144 -3.260 8.850 1.00 87.69 111 ALA A CA 1
ATOM 829 C C . ALA A 1 111 ? -6.802 -2.516 8.792 1.00 87.69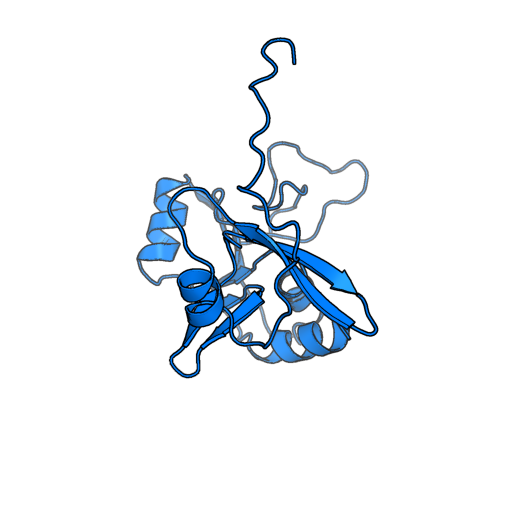 111 ALA A C 1
ATOM 831 O O . ALA A 1 111 ? -5.824 -2.917 9.430 1.00 87.69 111 ALA A O 1
ATOM 832 N N . ASN A 1 112 ? -6.745 -1.433 8.010 1.00 88.75 112 ASN A N 1
ATOM 833 C CA . ASN A 1 112 ? -5.523 -0.644 7.809 1.00 88.75 112 ASN A CA 1
ATOM 834 C C . ASN A 1 112 ? -5.743 0.873 7.627 1.00 88.75 112 ASN A C 1
ATOM 836 O O . ASN A 1 112 ? -4.780 1.579 7.340 1.00 88.75 112 ASN A O 1
ATOM 840 N N . TRP A 1 113 ? -6.976 1.375 7.772 1.00 81.44 113 TRP A N 1
ATOM 841 C CA . TRP A 1 113 ? -7.323 2.762 7.417 1.00 81.44 113 TRP A CA 1
ATOM 842 C C . TRP A 1 113 ? -7.775 3.632 8.594 1.00 81.44 113 TRP A C 1
ATOM 844 O O . TRP A 1 113 ? -7.446 4.812 8.654 1.00 81.44 113 TRP A O 1
ATOM 854 N N . LEU A 1 114 ? -8.542 3.073 9.531 1.00 75.94 114 LEU A N 1
ATOM 855 C CA . LEU A 1 114 ? -9.170 3.844 10.599 1.00 75.94 114 LEU A CA 1
ATOM 856 C C . LEU A 1 114 ? -9.115 3.078 11.913 1.00 75.94 114 LEU A C 1
ATOM 858 O O . LEU A 1 114 ? -9.498 1.912 11.973 1.00 75.94 114 LEU A O 1
ATOM 862 N N . VAL A 1 115 ? -8.729 3.781 12.971 1.00 76.25 115 VAL A N 1
ATOM 863 C CA . VAL A 1 115 ? -9.010 3.382 14.348 1.00 76.25 115 VAL A CA 1
ATOM 864 C C . VAL A 1 115 ? -10.001 4.417 14.887 1.00 76.25 115 VAL A C 1
ATOM 866 O O . VAL A 1 115 ? -9.615 5.567 15.080 1.00 76.25 115 VAL A O 1
ATOM 869 N N . PRO A 1 116 ? -11.294 4.088 15.080 1.00 82.50 116 PRO A N 1
ATOM 870 C CA . PRO A 1 116 ? -12.310 5.057 15.509 1.00 82.50 116 PRO A CA 1
ATOM 871 C C . PRO A 1 116 ? -12.273 5.313 17.030 1.00 82.50 116 PRO A C 1
ATOM 873 O O . PRO A 1 116 ? -13.288 5.603 17.665 1.00 82.50 116 PRO A O 1
ATOM 876 N N . ALA A 1 117 ? -11.087 5.172 17.606 1.00 88.00 117 ALA A N 1
ATOM 877 C CA . ALA A 1 117 ? -10.779 5.227 19.017 1.00 88.00 117 ALA A CA 1
ATOM 878 C C . ALA A 1 117 ? -9.325 5.680 19.184 1.00 88.00 117 ALA A C 1
ATOM 880 O O . ALA A 1 117 ? -8.478 5.378 18.341 1.00 88.00 117 ALA A O 1
ATOM 881 N N . VAL A 1 118 ? -9.032 6.368 20.281 1.00 89.62 118 VAL A N 1
ATOM 882 C CA . VAL A 1 118 ? -7.663 6.709 20.670 1.00 89.62 118 VAL A CA 1
ATOM 883 C C . VAL A 1 118 ? -7.256 5.798 21.818 1.00 89.62 118 VAL A C 1
ATOM 885 O O . VAL A 1 118 ? -7.977 5.672 22.811 1.00 89.62 118 VAL A O 1
ATOM 888 N N . PHE A 1 119 ? -6.097 5.160 21.671 1.00 90.88 119 PHE A N 1
ATOM 889 C CA . PHE A 1 119 ? -5.500 4.317 22.696 1.00 90.88 119 PHE A CA 1
ATOM 890 C C . PHE A 1 119 ? -4.202 4.939 23.189 1.00 90.88 119 PHE A C 1
ATOM 892 O O . PHE A 1 119 ? -3.346 5.304 22.383 1.00 90.88 119 PHE A O 1
ATOM 899 N N . ASP A 1 120 ? -4.035 4.982 24.504 1.00 90.69 120 ASP A N 1
ATOM 900 C CA . ASP A 1 120 ? -2.711 5.084 25.097 1.00 90.69 120 ASP A CA 1
ATOM 901 C C . ASP A 1 120 ? -2.048 3.699 25.082 1.00 90.69 120 ASP A C 1
ATOM 903 O O . ASP A 1 120 ? -2.697 2.675 25.336 1.00 90.69 120 ASP A O 1
ATOM 907 N N . VAL A 1 121 ? -0.762 3.658 24.744 1.00 91.12 121 VAL A N 1
ATOM 908 C CA . VAL A 1 121 ? -0.013 2.418 24.526 1.00 91.12 121 VAL A CA 1
ATOM 909 C C . VAL A 1 121 ? 1.136 2.347 25.517 1.00 91.12 121 VAL A C 1
ATOM 911 O O . VAL A 1 121 ? 2.168 2.997 25.355 1.00 91.12 121 VAL A O 1
ATOM 914 N N . SER A 1 122 ? 0.985 1.488 26.521 1.00 89.56 122 SER A N 1
ATOM 915 C CA . SER A 1 122 ? 2.029 1.211 27.503 1.00 89.56 122 SER A CA 1
ATOM 916 C C . SER A 1 122 ? 2.710 -0.126 27.197 1.00 89.56 122 SER A C 1
ATOM 918 O O . SER A 1 122 ? 2.022 -1.145 27.095 1.00 89.56 122 SER A O 1
ATOM 920 N N . PRO A 1 123 ? 4.054 -0.187 27.126 1.00 85.56 123 PRO A N 1
ATOM 921 C CA . PRO A 1 123 ? 4.778 -1.447 26.938 1.00 85.56 123 PRO A CA 1
ATOM 922 C C . PRO A 1 123 ? 4.472 -2.512 28.001 1.00 85.56 123 PRO A C 1
ATOM 924 O O . PRO A 1 123 ? 4.548 -3.702 27.709 1.00 85.56 123 PRO A O 1
ATOM 927 N N . ASN A 1 124 ? 4.127 -2.088 29.223 1.00 88.31 124 ASN A N 1
ATOM 928 C CA . ASN A 1 124 ? 3.900 -2.984 30.360 1.00 88.31 124 ASN A CA 1
ATOM 929 C C . ASN A 1 124 ? 2.415 -3.260 30.615 1.00 88.31 124 ASN A C 1
ATOM 931 O O . ASN A 1 124 ? 2.070 -4.311 31.148 1.00 88.31 124 ASN A O 1
ATOM 935 N N . GLU A 1 125 ? 1.538 -2.316 30.270 1.00 85.69 125 GLU A N 1
ATOM 936 C CA . GLU A 1 125 ? 0.108 -2.402 30.590 1.00 85.69 125 GLU A CA 1
ATOM 937 C C . GLU A 1 125 ? -0.789 -2.668 29.378 1.00 85.69 125 GLU A C 1
ATOM 939 O O . GLU A 1 125 ? -1.980 -2.929 29.551 1.00 85.69 125 GLU A O 1
ATOM 944 N N . GLY A 1 126 ? -0.220 -2.637 28.171 1.00 90.25 126 GLY A N 1
ATOM 945 C CA . GLY A 1 126 ? -0.947 -2.806 26.923 1.00 90.25 126 GLY A CA 1
ATOM 946 C C . GLY A 1 126 ? -1.717 -1.550 26.523 1.00 90.25 126 GLY A C 1
ATOM 947 O O . GLY A 1 126 ? -1.275 -0.423 26.755 1.00 90.25 126 GLY A O 1
ATOM 948 N N . LEU A 1 127 ? -2.861 -1.762 25.875 1.00 92.88 127 LEU A N 1
ATOM 949 C CA . LEU A 1 127 ? -3.712 -0.701 25.344 1.00 92.88 127 LEU A CA 1
ATOM 950 C C . LEU A 1 127 ? -4.702 -0.205 26.403 1.00 92.88 127 LEU A C 1
ATOM 952 O O . LEU A 1 127 ? -5.395 -1.010 27.033 1.00 92.88 127 LEU A O 1
ATOM 956 N N . THR A 1 128 ? -4.824 1.114 26.534 1.00 94.62 128 THR A N 1
ATOM 957 C CA . THR A 1 128 ? -5.886 1.767 27.309 1.00 94.62 128 THR A CA 1
ATOM 958 C C . THR A 1 128 ? -6.690 2.684 26.399 1.00 94.62 128 THR A C 1
ATOM 960 O O . THR A 1 128 ? -6.145 3.621 25.828 1.00 94.62 128 THR A O 1
ATOM 963 N N . LEU A 1 129 ? -7.986 2.418 26.253 1.00 94.06 129 LEU A N 1
ATOM 964 C CA . LEU A 1 129 ? -8.910 3.249 25.489 1.00 94.06 129 LEU A CA 1
ATOM 965 C C . LEU A 1 129 ? -9.133 4.577 26.222 1.00 94.06 129 LEU A C 1
ATOM 967 O O . LEU A 1 129 ? -9.646 4.569 27.344 1.00 94.06 129 LEU A O 1
ATOM 971 N N . ILE A 1 130 ? -8.754 5.692 25.594 1.00 96.00 130 ILE A N 1
ATOM 972 C CA . ILE A 1 130 ? -8.855 7.043 26.171 1.00 96.00 130 ILE A CA 1
ATOM 973 C C . ILE A 1 130 ? -9.882 7.927 25.460 1.00 96.00 130 ILE A C 1
ATOM 975 O O . ILE A 1 130 ? -10.511 8.751 26.121 1.00 96.00 130 ILE A O 1
ATOM 979 N N . GLU A 1 131 ? -10.139 7.702 24.169 1.00 94.75 131 GLU A N 1
ATOM 980 C CA . GLU A 1 131 ? -11.191 8.419 23.443 1.00 94.75 131 GLU A CA 1
ATOM 981 C C . GLU A 1 131 ? -11.961 7.507 22.481 1.00 94.75 131 GLU A C 1
ATOM 983 O O . GLU A 1 131 ? -11.387 6.589 21.891 1.00 94.75 131 GLU A O 1
ATOM 988 N N . VAL A 1 132 ? -13.253 7.780 22.282 1.00 93.31 132 VAL A N 1
ATOM 989 C CA . VAL A 1 132 ? -14.114 7.092 21.300 1.00 93.31 132 VAL A CA 1
ATOM 990 C C . VAL A 1 132 ? -14.757 8.115 20.372 1.00 93.31 132 VAL A C 1
ATOM 992 O O . VAL A 1 132 ? -15.212 9.168 20.818 1.00 93.31 132 VAL A O 1
ATOM 995 N N . ARG A 1 133 ? -14.800 7.820 19.067 1.00 91.75 133 ARG A N 1
ATOM 996 C CA . ARG A 1 133 ? -15.481 8.679 18.091 1.00 91.75 133 ARG A CA 1
ATOM 997 C C . ARG A 1 133 ? -16.951 8.865 18.471 1.00 91.75 133 ARG A C 1
ATOM 999 O O . ARG A 1 133 ? -17.626 7.901 18.824 1.00 91.75 133 ARG A O 1
ATOM 1006 N N . GLU A 1 134 ? -17.455 10.087 18.322 1.00 92.19 134 GLU A N 1
ATOM 1007 C CA . GLU A 1 134 ? -18.875 10.378 18.521 1.00 92.19 134 GLU A CA 1
ATOM 1008 C C . GLU A 1 134 ? -19.769 9.409 17.721 1.00 92.19 134 GLU A C 1
ATOM 1010 O O . GLU A 1 134 ? -19.485 9.063 16.568 1.00 92.19 134 GLU A O 1
ATOM 1015 N N . GLY A 1 135 ? -20.834 8.930 18.368 1.00 90.50 135 GLY A N 1
ATOM 1016 C CA . GLY A 1 135 ? -21.778 7.969 17.794 1.00 90.50 135 GLY A CA 1
ATOM 1017 C C . GLY A 1 135 ? -21.362 6.496 17.884 1.00 90.50 135 GLY A C 1
ATOM 1018 O O . GLY A 1 135 ? -22.118 5.649 17.416 1.00 90.50 135 GLY A O 1
ATOM 1019 N N . LEU A 1 136 ? -20.208 6.171 18.476 1.00 92.00 136 LEU A N 1
ATOM 1020 C CA . LEU A 1 136 ? -19.802 4.792 18.771 1.00 92.00 136 LEU A CA 1
ATOM 1021 C C . LEU A 1 136 ? -19.774 4.515 20.275 1.00 92.00 136 LEU A C 1
ATOM 1023 O O . LEU A 1 136 ? -19.573 5.413 21.092 1.00 92.00 136 LEU A O 1
ATOM 1027 N N . THR A 1 137 ? -19.946 3.246 20.632 1.00 93.19 137 THR A N 1
ATOM 1028 C CA . THR A 1 137 ? -19.870 2.753 22.010 1.00 93.19 137 THR A CA 1
ATOM 1029 C C . THR A 1 137 ? -18.569 1.995 22.266 1.00 93.19 137 THR A C 1
ATOM 1031 O O . THR A 1 137 ? -17.887 1.556 21.341 1.00 93.19 137 THR A O 1
ATOM 1034 N N . VAL A 1 138 ? -18.231 1.788 23.542 1.00 92.44 138 VAL A N 1
ATOM 1035 C CA . VAL A 1 138 ? -17.107 0.916 23.925 1.00 92.44 138 VAL A CA 1
ATOM 1036 C C . VAL A 1 138 ? -17.311 -0.506 23.393 1.00 92.44 138 VAL A C 1
ATOM 1038 O O . VAL A 1 138 ? -16.351 -1.114 22.925 1.00 92.44 138 VAL A O 1
ATOM 1041 N N . ASP A 1 139 ? -18.547 -1.010 23.388 1.00 92.75 139 ASP A N 1
ATOM 1042 C CA . ASP A 1 139 ? -18.871 -2.337 22.855 1.00 92.75 139 ASP A CA 1
ATOM 1043 C C . ASP A 1 139 ? -18.578 -2.437 21.353 1.00 92.75 139 ASP A C 1
ATOM 1045 O O . ASP A 1 139 ? -18.057 -3.456 20.892 1.00 92.75 139 ASP A O 1
ATOM 1049 N N . ASP A 1 140 ? -18.825 -1.366 20.591 1.00 90.38 140 ASP A N 1
ATOM 1050 C CA . ASP A 1 140 ? -18.440 -1.300 19.178 1.00 90.38 140 ASP A CA 1
ATOM 1051 C C . ASP A 1 140 ? -16.920 -1.395 19.017 1.00 90.38 140 ASP A C 1
ATOM 1053 O O . ASP A 1 140 ? -16.435 -2.101 18.129 1.00 90.38 140 ASP A O 1
ATOM 1057 N N . ILE A 1 141 ? -16.152 -0.729 19.887 1.00 89.50 141 ILE A N 1
ATOM 1058 C CA . ILE A 1 141 ? -14.687 -0.812 19.866 1.00 89.50 141 ILE A CA 1
ATOM 1059 C C . ILE A 1 141 ? -14.221 -2.223 20.230 1.00 89.50 141 ILE A C 1
ATOM 1061 O O . ILE A 1 141 ? -13.369 -2.769 19.533 1.00 89.50 141 ILE A O 1
ATOM 1065 N N . ILE A 1 142 ? -14.807 -2.850 21.254 1.00 89.38 142 ILE A N 1
ATOM 1066 C CA . ILE A 1 142 ? -14.488 -4.229 21.656 1.00 89.38 142 ILE A CA 1
ATOM 1067 C C . ILE A 1 142 ? -14.754 -5.193 20.496 1.00 89.38 142 ILE A C 1
ATOM 1069 O O . ILE A 1 142 ? -13.891 -5.995 20.149 1.00 89.38 142 ILE A O 1
ATOM 1073 N N . LYS A 1 143 ? -15.921 -5.090 19.852 1.00 86.00 143 LYS A N 1
ATOM 1074 C CA . LYS A 1 143 ? -16.318 -5.971 18.745 1.00 86.00 143 LYS A CA 1
ATOM 1075 C C . LYS A 1 143 ? -15.377 -5.879 17.542 1.00 86.00 143 LYS A C 1
ATOM 1077 O O . LYS A 1 143 ? -15.188 -6.871 16.842 1.00 86.00 143 LYS A O 1
ATOM 1082 N N . ASN A 1 144 ? -14.807 -4.700 17.302 1.00 81.38 144 ASN A N 1
ATOM 1083 C CA . ASN A 1 144 ? -13.935 -4.429 16.160 1.00 81.38 144 ASN A CA 1
ATOM 1084 C C . ASN A 1 144 ? -12.438 -4.453 16.509 1.00 81.38 144 ASN A C 1
ATOM 1086 O O . ASN A 1 144 ? -11.617 -4.143 15.651 1.00 81.38 144 ASN A O 1
ATOM 1090 N N . THR A 1 145 ? -12.063 -4.826 17.737 1.00 82.31 145 THR A N 1
ATOM 1091 C CA . THR A 1 145 ? -10.661 -4.885 18.168 1.00 82.31 145 THR A CA 1
ATOM 1092 C C . THR A 1 145 ? -10.290 -6.311 18.553 1.00 82.31 145 THR A C 1
ATOM 1094 O O . THR A 1 145 ? -10.749 -6.844 19.556 1.00 82.31 145 THR A O 1
ATOM 1097 N N . GLY A 1 146 ? -9.391 -6.930 17.787 1.00 80.62 146 GLY A N 1
ATOM 1098 C CA . GLY A 1 146 ? -8.960 -8.319 18.004 1.00 80.62 146 GLY A CA 1
ATOM 1099 C C . GLY A 1 146 ? -8.078 -8.583 19.236 1.00 80.62 146 GLY A C 1
ATOM 1100 O O . GLY A 1 146 ? -7.478 -9.651 19.326 1.00 80.62 146 GLY A O 1
ATOM 1101 N N . CYS A 1 147 ? -7.942 -7.635 20.165 1.00 81.38 147 CYS A N 1
ATOM 1102 C CA . CYS A 1 147 ? -7.139 -7.793 21.379 1.00 81.38 147 CYS A CA 1
ATOM 1103 C C . CYS A 1 147 ? -7.843 -7.185 22.596 1.00 81.38 147 CYS A C 1
ATOM 1105 O O . CYS A 1 147 ? -8.708 -6.324 22.461 1.00 81.38 147 CYS A O 1
ATOM 1107 N N . THR A 1 148 ? -7.467 -7.636 23.793 1.00 89.19 148 THR A N 1
ATOM 1108 C CA . THR A 1 148 ? -7.969 -7.068 25.050 1.00 89.19 148 THR A CA 1
ATOM 1109 C C . THR A 1 148 ? -7.339 -5.706 25.324 1.00 89.19 148 THR A C 1
ATOM 1111 O O . THR A 1 148 ? -6.133 -5.536 25.141 1.00 89.19 148 THR A O 1
ATOM 1114 N N . PHE A 1 149 ? -8.125 -4.773 25.852 1.00 92.44 149 PHE A N 1
ATOM 1115 C CA . PHE A 1 149 ? -7.669 -3.449 26.270 1.00 92.44 149 PHE A CA 1
ATOM 1116 C C . PHE A 1 149 ? -8.393 -3.005 27.544 1.00 92.44 149 PHE A C 1
ATOM 1118 O O . PHE A 1 149 ? -9.477 -3.498 27.863 1.00 92.44 149 PHE A O 1
ATOM 1125 N N . LYS A 1 150 ? -7.787 -2.073 28.283 1.00 94.88 150 LYS A N 1
ATOM 1126 C CA . LYS A 1 150 ? -8.418 -1.403 29.428 1.00 94.88 150 LYS A CA 1
ATOM 1127 C C . LYS A 1 150 ? -9.243 -0.215 28.937 1.00 94.88 150 LYS A C 1
ATOM 1129 O O . LYS A 1 150 ? -8.910 0.384 27.919 1.00 94.88 150 LYS A O 1
ATOM 1134 N N . VAL A 1 151 ? -10.280 0.167 29.676 1.00 95.25 151 VAL A N 1
ATOM 1135 C CA . VAL A 1 151 ? -11.040 1.401 29.420 1.00 95.25 151 VAL A CA 1
ATOM 1136 C C . VAL A 1 151 ? -10.648 2.430 30.470 1.00 95.25 151 VAL A C 1
ATOM 1138 O O . VAL A 1 151 ? -10.685 2.129 31.664 1.00 95.25 151 VAL A O 1
ATOM 1141 N N . SER A 1 152 ? -10.245 3.623 30.032 1.00 95.12 152 SER A N 1
ATOM 1142 C CA . SER A 1 152 ? -9.899 4.712 30.942 1.00 95.12 152 SER A CA 1
ATOM 1143 C C . SER A 1 152 ? -11.115 5.116 31.787 1.00 95.12 152 SER A C 1
ATOM 1145 O O . SER A 1 152 ? -12.200 5.310 31.235 1.00 95.12 152 SER A O 1
ATOM 1147 N N . PRO A 1 153 ? -10.968 5.310 33.111 1.00 94.62 153 PRO A N 1
ATOM 1148 C CA . PRO A 1 153 ? -12.035 5.883 33.927 1.00 94.62 153 PRO A CA 1
ATOM 1149 C C . PRO A 1 153 ? -12.331 7.347 33.561 1.00 94.62 153 PRO A C 1
ATOM 1151 O O . PRO A 1 153 ? -13.376 7.866 33.942 1.00 94.62 153 PRO A O 1
ATOM 1154 N N . GLN A 1 154 ? -11.438 8.006 32.814 1.00 94.81 154 GLN A N 1
ATOM 1155 C CA . GLN A 1 154 ? -11.636 9.337 32.240 1.00 94.81 154 GLN A CA 1
ATOM 1156 C C . GLN A 1 154 ? -11.871 9.279 30.723 1.00 94.81 154 GLN A C 1
ATOM 1158 O O . GLN A 1 154 ? -11.414 10.170 30.017 1.00 94.81 154 GLN A O 1
ATOM 1163 N N . LEU A 1 155 ? -12.527 8.232 30.207 1.00 94.00 155 LEU A N 1
ATOM 1164 C CA . LEU A 1 155 ? -12.836 8.108 28.779 1.00 94.00 155 LEU A CA 1
ATOM 1165 C C . LEU A 1 155 ? -13.577 9.348 28.253 1.00 94.00 155 LEU A C 1
ATOM 1167 O O . LEU A 1 155 ? -14.560 9.783 28.856 1.00 94.00 155 LEU A O 1
ATOM 1171 N N . GLN A 1 156 ? -13.130 9.883 27.117 1.00 94.00 156 GLN A N 1
ATOM 1172 C CA . GLN A 1 156 ? -13.719 11.071 26.493 1.00 94.00 156 GLN A CA 1
ATOM 1173 C C . GLN A 1 156 ? -14.253 10.780 25.087 1.00 94.00 156 GLN A C 1
ATOM 1175 O O . GLN A 1 156 ? -13.930 9.768 24.460 1.00 94.00 156 GLN A O 1
ATOM 1180 N N . THR A 1 157 ? -15.083 11.685 24.574 1.00 93.12 157 THR A N 1
ATOM 1181 C CA . THR A 1 157 ? -15.383 11.729 23.139 1.00 93.12 157 THR A CA 1
ATOM 1182 C C . THR A 1 157 ? -14.143 12.213 22.391 1.00 93.12 157 THR A C 1
ATOM 1184 O O . THR A 1 157 ? -13.468 13.126 22.859 1.00 93.12 157 THR A O 1
ATOM 1187 N N . MET A 1 158 ? -13.859 11.616 21.232 1.00 91.69 158 MET A N 1
ATOM 1188 C CA . MET A 1 158 ? -12.692 11.944 20.414 1.00 91.69 158 MET A CA 1
ATOM 1189 C C . MET A 1 158 ? -12.653 13.427 20.047 1.00 91.69 158 MET A C 1
ATOM 1191 O O . MET A 1 158 ? -13.567 13.925 19.383 1.00 91.69 158 MET A O 1
ATOM 1195 N N . GLY A 1 159 ? -11.586 14.116 20.452 1.00 89.31 159 GLY A N 1
ATOM 1196 C CA . GLY A 1 159 ? -11.417 15.543 20.187 1.00 89.31 159 GLY A CA 1
ATOM 1197 C C . GLY A 1 159 ? -11.367 15.839 18.685 1.00 89.31 159 GLY A C 1
ATOM 1198 O O . GLY A 1 159 ? -10.793 15.073 17.913 1.00 89.31 159 GLY A O 1
ATOM 1199 N N . GLN A 1 160 ? -11.973 16.948 18.255 1.00 87.00 160 GLN A N 1
ATOM 1200 C CA . GLN A 1 160 ? -11.898 17.438 16.875 1.00 87.00 160 GLN A CA 1
ATOM 1201 C C . GLN A 1 160 ? -11.198 18.796 16.871 1.00 87.00 160 GLN A C 1
ATOM 1203 O O . GLN A 1 160 ? -11.577 19.692 17.623 1.00 87.00 160 GLN A O 1
ATOM 1208 N N . ALA A 1 161 ? -10.164 18.944 16.043 1.00 82.81 161 ALA A N 1
ATOM 1209 C CA . ALA A 1 161 ? -9.526 20.238 15.840 1.00 82.81 161 ALA A CA 1
ATOM 1210 C C . ALA A 1 161 ? -10.439 21.146 15.001 1.00 82.81 161 ALA A C 1
ATOM 1212 O O . ALA A 1 161 ? -11.039 20.693 14.024 1.00 82.81 161 ALA A O 1
ATOM 1213 N N . GLU A 1 162 ? -10.524 22.426 15.360 1.00 85.00 162 GLU A N 1
ATOM 1214 C CA . GLU A 1 162 ? -11.196 23.425 14.528 1.00 85.00 162 GLU A CA 1
ATOM 1215 C C . GLU A 1 162 ? -10.344 23.764 13.295 1.00 85.00 162 GLU A C 1
ATOM 1217 O O . GLU A 1 162 ? -9.111 23.700 13.324 1.00 85.00 162 GLU A O 1
ATOM 1222 N N . LEU A 1 163 ? -11.007 24.120 12.192 1.00 68.94 163 LEU A N 1
ATOM 1223 C CA . LEU A 1 163 ? -10.338 24.560 10.970 1.00 68.94 163 LEU A CA 1
ATOM 1224 C C . LEU A 1 163 ? -9.554 25.845 11.247 1.00 68.94 163 LEU A C 1
ATOM 1226 O O . LEU A 1 163 ? -10.139 26.891 11.523 1.00 68.94 163 LEU A O 1
ATOM 1230 N N . ASN A 1 164 ? -8.233 25.778 11.112 1.00 81.69 164 ASN A N 1
ATOM 1231 C CA . ASN A 1 164 ? -7.402 26.970 11.098 1.00 81.69 164 ASN A CA 1
ATOM 1232 C C . ASN A 1 164 ? -7.449 27.592 9.695 1.00 81.69 164 ASN A C 1
ATOM 1234 O O . ASN A 1 164 ? -6.789 27.110 8.781 1.00 81.69 164 ASN A O 1
ATOM 1238 N N . VAL A 1 165 ? -8.256 28.640 9.528 1.00 80.31 165 VAL A N 1
ATOM 1239 C CA . VAL A 1 165 ? -8.429 29.362 8.25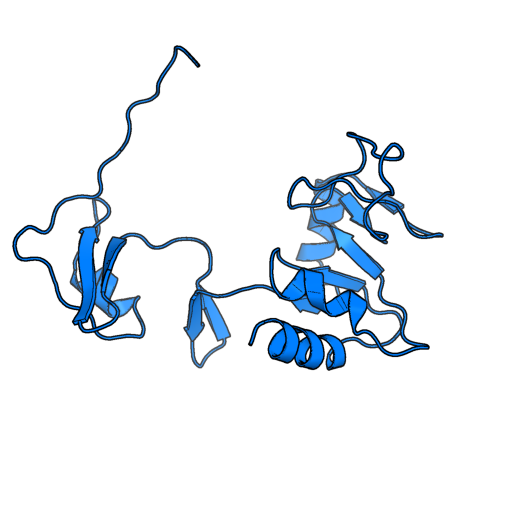2 1.00 80.31 165 VAL A CA 1
ATOM 1240 C C . VAL A 1 165 ? -7.248 30.272 7.884 1.00 80.31 165 VAL A C 1
ATOM 1242 O O . VAL A 1 165 ? -7.283 30.906 6.834 1.00 80.31 165 VAL A O 1
ATOM 1245 N N . GLU A 1 166 ? -6.213 30.349 8.724 1.00 70.31 166 GLU A N 1
ATOM 1246 C CA . GLU A 1 166 ? -5.068 31.253 8.545 1.00 70.31 166 GLU A CA 1
ATOM 1247 C C . GLU A 1 166 ? -3.798 30.572 7.991 1.00 70.31 166 GLU A C 1
ATOM 1249 O O . GLU A 1 166 ? -2.788 31.253 7.819 1.00 70.31 166 GLU A O 1
ATOM 1254 N N . ASN A 1 167 ? -3.840 29.266 7.678 1.00 43.47 167 ASN A N 1
ATOM 1255 C CA . ASN A 1 167 ? -2.727 28.498 7.089 1.00 43.47 167 ASN A CA 1
ATOM 1256 C C . ASN A 1 167 ? -3.040 27.963 5.688 1.00 43.47 167 ASN A C 1
ATOM 1258 O O . ASN A 1 167 ? -4.146 27.408 5.501 1.00 43.47 167 ASN A O 1
#

Sequence (167 aa):
MREIIARRGALEFKDGMYVNLGIGIPTLCPIFVPKGVTVHLQSENGVIGVGPYPRKGEENADLINAGKETITLRKGAAIVSSDEAFAMIRGGHIDMTLLGAFQVSQYGDLANWLVPAVFDVSPNEGLTLIEVREGLTVDDIIKNTGCTFKVSPQLQTMGQAELNVEN

Organism: Parascaris univalens (NCBI:txid6257)

Radius of gyration: 20.36 Å; chains: 1; bounding box: 42×47×55 Å

Foldseek 3Di:
DLVVVLLVVLVVAAAPAEEEEAPDSRVSNVVNNDPPHDYWYAALQFKTAWAAADDVPRFDQVAAGNVSGTTDGDVVMDGDHNVVSVCCVVVVVGVYYYYDAPDADPVGDGHDDDDQFDWDADPVQGTETAEGEPPDDPVNNVVVDPDDYHYDPNRYHDDDDDDPPPD

Secondary structure (DSSP, 8-state):
-HHHHHHHHGGG--TT-EEEE-TTTGGGGGGGPPTT---EEEETTTEEEE-PPPPTT---TT-B-TTS-B--EEEEEEE--HHHHHHHHHTT--SEEE---SEE-TT--EE-S--SEEEEEETTTEEEEEEE-TT--HHHHHHT-SS--EEEEEEEEPP-PPP-TT-

InterPro domains:
  IPR004164 Coenzyme A transferase active site [PS01274] (41-49)
  IPR004165 Coenzyme A transferase family I [PF01144] (3-120)
  IPR004165 Coenzyme A transferase family I [PTHR13707] (2-116)
  IPR004165 Coenzyme A transferase family I [SM00882] (3-144)
  IPR037171 NagB/RpiA transferase-like [SSF100950] (2-160)